Protein AF-A0A6C0JKB5-F1 (afdb_monomer)

pLDDT: mean 79.37, std 9.81, range [53.88, 94.62]

Solvent-accessible surface area (backbone atoms only — not comparable to full-atom values): 4662 Å² total; per-residue (Å²): 113,74,72,58,56,52,52,54,52,52,63,73,69,53,74,76,82,81,84,58,77,97,50,74,96,71,90,49,65,70,63,49,51,52,50,53,52,52,57,62,63,65,67,60,69,71,67,58,60,64,53,50,52,54,52,52,51,55,52,52,52,52,50,53,54,53,53,56,54,62,66,72,78,113

Radius of gyration: 30.56 Å; Cα contacts (8 Å, |Δi|>4): 4; chains: 1; bounding box: 65×13×85 Å

Mean predicted aligned error: 15.52 Å

Foldseek 3Di:
DVVVVVVVVCVVPDDDDDDPDVDDDDPDPVVVVVVVVVVVVVPPPPPVVVVVVVVVVVVVVVVVVVVVVVVVVD

Structure (mmCIF, N/CA/C/O backbone):
data_AF-A0A6C0JKB5-F1
#
_entry.id   AF-A0A6C0JKB5-F1
#
loop_
_atom_site.group_PDB
_atom_site.id
_atom_site.type_symbol
_atom_site.label_atom_id
_atom_site.label_a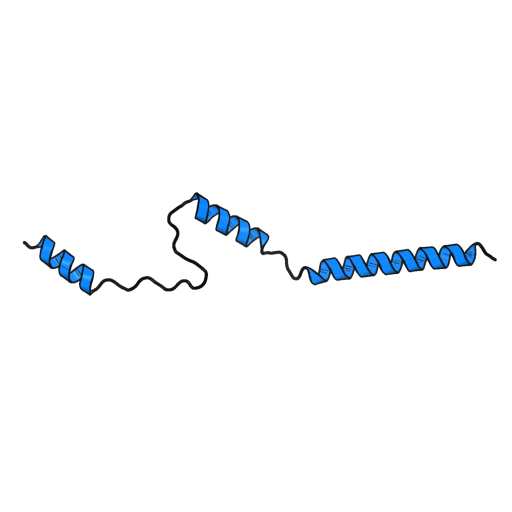lt_id
_atom_site.label_comp_id
_atom_site.label_asym_id
_atom_site.label_entity_id
_atom_site.label_seq_id
_atom_site.pdbx_PDB_ins_code
_atom_site.Cartn_x
_atom_site.Cartn_y
_atom_site.Cartn_z
_atom_site.occupancy
_atom_site.B_iso_or_equiv
_atom_site.auth_seq_id
_atom_site.auth_comp_id
_atom_site.auth_asym_id
_atom_site.auth_atom_id
_atom_site.pdbx_PDB_model_num
ATOM 1 N N . MET A 1 1 ? -27.374 -3.708 35.064 1.00 57.03 1 MET A N 1
ATOM 2 C CA . MET A 1 1 ? -26.011 -3.632 35.647 1.00 57.03 1 MET A CA 1
ATOM 3 C C . MET A 1 1 ? -25.014 -4.642 35.064 1.00 57.03 1 MET A C 1
ATOM 5 O O . MET A 1 1 ? -23.901 -4.225 34.775 1.00 57.03 1 MET A O 1
ATOM 9 N N . LYS A 1 2 ? -25.383 -5.912 34.805 1.00 57.66 2 LYS A N 1
ATOM 10 C CA . LYS A 1 2 ? -24.466 -6.933 34.238 1.00 57.66 2 LYS A CA 1
ATOM 11 C C . LYS A 1 2 ? -23.728 -6.495 32.950 1.00 57.66 2 LYS A C 1
ATOM 13 O O . LYS A 1 2 ? -22.523 -6.684 32.851 1.00 57.66 2 LYS A O 1
ATOM 18 N N . ASN A 1 3 ? -24.403 -5.813 32.017 1.00 67.94 3 ASN A N 1
ATOM 19 C CA . ASN A 1 3 ? -23.799 -5.395 30.737 1.00 67.94 3 ASN A CA 1
ATOM 20 C C . ASN A 1 3 ? -22.743 -4.282 30.843 1.00 67.94 3 ASN A C 1
ATOM 22 O O . ASN A 1 3 ? -21.887 -4.179 29.969 1.00 67.94 3 ASN A O 1
ATOM 26 N N . TYR A 1 4 ? -22.802 -3.437 31.876 1.00 78.56 4 TYR A N 1
ATOM 27 C CA . TYR A 1 4 ? -21.850 -2.329 32.027 1.00 78.56 4 TYR A CA 1
ATOM 28 C C . TYR A 1 4 ? -20.519 -2.825 32.595 1.00 78.56 4 TYR A C 1
ATOM 30 O O . TYR A 1 4 ? -19.456 -2.434 32.123 1.00 78.56 4 TYR A O 1
ATOM 38 N N . PHE A 1 5 ? -20.591 -3.761 33.546 1.00 80.06 5 PHE A N 1
ATOM 39 C CA . PHE A 1 5 ? -19.422 -4.404 34.136 1.00 80.06 5 PHE A CA 1
ATOM 40 C C . PHE A 1 5 ? -1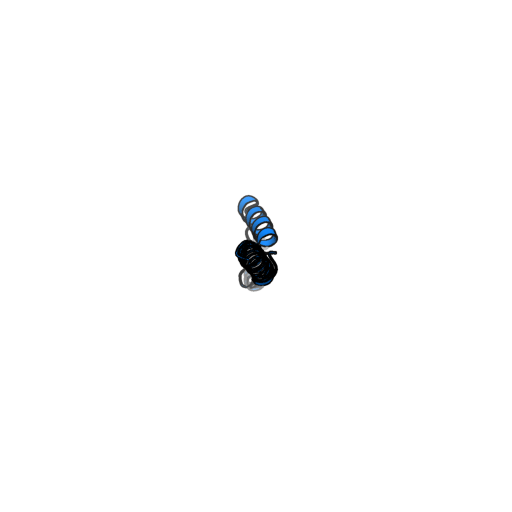8.651 -5.235 33.101 1.00 80.06 5 PHE A C 1
ATOM 42 O O . PHE A 1 5 ? -17.435 -5.126 33.003 1.00 80.06 5 PHE A O 1
ATOM 49 N N . ILE A 1 6 ? -19.363 -5.979 32.245 1.00 80.50 6 ILE A N 1
ATOM 50 C CA . ILE A 1 6 ? -18.752 -6.739 31.144 1.00 80.50 6 ILE A CA 1
ATOM 51 C C . ILE A 1 6 ? -18.043 -5.808 30.146 1.00 80.50 6 ILE A C 1
ATOM 53 O O . ILE A 1 6 ? -16.926 -6.096 29.731 1.00 80.50 6 ILE A O 1
ATOM 57 N N . LYS A 1 7 ? -18.636 -4.657 29.790 1.00 80.56 7 LYS A N 1
ATOM 58 C CA . LYS A 1 7 ? -17.969 -3.661 28.928 1.00 80.56 7 LYS A CA 1
ATOM 59 C C . LYS A 1 7 ? -16.702 -3.085 29.565 1.00 80.56 7 LYS A C 1
ATOM 61 O O . LYS A 1 7 ? -15.720 -2.873 28.861 1.00 80.56 7 LYS A O 1
ATOM 66 N N . LEU A 1 8 ? -16.726 -2.846 30.875 1.00 82.06 8 LEU A N 1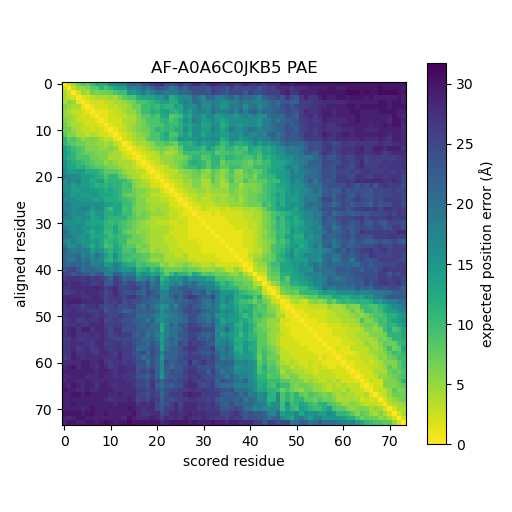
ATOM 67 C CA . LEU A 1 8 ? -15.576 -2.341 31.622 1.00 82.06 8 LEU A CA 1
ATOM 68 C C . LEU A 1 8 ? -14.417 -3.348 31.596 1.00 82.06 8 LEU A C 1
ATOM 70 O O . LEU A 1 8 ? -13.299 -2.986 31.243 1.00 82.06 8 LEU A O 1
ATOM 74 N N . VAL A 1 9 ? -14.704 -4.620 31.886 1.00 84.19 9 VAL A N 1
ATOM 75 C CA . VAL A 1 9 ? -13.716 -5.710 31.852 1.00 84.19 9 VAL A CA 1
ATOM 76 C C . VAL A 1 9 ? -13.178 -5.927 30.434 1.00 84.19 9 VAL A C 1
ATOM 78 O O . VAL A 1 9 ? -11.969 -6.025 30.244 1.00 84.19 9 VAL A O 1
ATOM 81 N N . ASN A 1 10 ? -14.043 -5.906 29.417 1.00 81.31 10 ASN A N 1
ATOM 82 C CA . ASN A 1 10 ? -13.628 -6.065 28.020 1.00 81.31 10 ASN A CA 1
ATOM 83 C C . ASN A 1 10 ? -12.722 -4.926 27.528 1.00 81.31 10 ASN A C 1
ATOM 85 O O . ASN A 1 10 ? -11.849 -5.165 26.701 1.00 81.31 10 ASN A O 1
ATOM 89 N N . ASN A 1 11 ? -12.901 -3.701 28.030 1.00 79.38 11 ASN A N 1
ATOM 90 C CA . ASN A 1 11 ? -12.007 -2.589 27.706 1.00 79.38 11 ASN A CA 1
ATOM 91 C C . ASN A 1 11 ? -10.644 -2.699 28.408 1.00 79.38 11 ASN A C 1
ATOM 93 O O . ASN A 1 11 ? -9.664 -2.200 27.865 1.00 79.38 11 ASN A O 1
ATOM 97 N N . LEU A 1 12 ? -10.568 -3.358 29.570 1.00 83.94 12 LEU A N 1
ATOM 98 C CA . LEU A 1 12 ? -9.316 -3.584 30.304 1.00 83.94 12 LEU A CA 1
ATOM 99 C C . LEU A 1 12 ? -8.467 -4.717 29.706 1.00 83.94 12 LEU A C 1
ATOM 101 O O . LEU A 1 12 ? -7.247 -4.679 29.815 1.00 83.94 12 LEU A O 1
ATOM 105 N N . ILE A 1 13 ? -9.101 -5.705 29.064 1.00 88.44 13 ILE A N 1
ATOM 106 C CA . ILE A 1 13 ? -8.434 -6.864 28.434 1.00 88.44 13 ILE A CA 1
ATOM 107 C C . ILE A 1 13 ? -8.191 -6.628 26.929 1.00 88.44 13 ILE A C 1
ATOM 109 O O . ILE A 1 13 ? -7.637 -7.475 26.231 1.00 88.44 13 ILE A O 1
ATOM 113 N N . LYS A 1 14 ? -8.600 -5.474 26.390 1.00 83.94 14 LYS A N 1
ATOM 114 C CA . LYS A 1 14 ? -8.492 -5.204 24.957 1.00 83.94 14 LYS A CA 1
ATOM 115 C C . LYS A 1 14 ? -7.024 -5.143 24.537 1.00 83.94 14 LYS A C 1
ATOM 117 O O . LYS A 1 14 ? -6.276 -4.288 25.005 1.00 83.94 14 LYS A O 1
ATOM 122 N N . GLU A 1 15 ? -6.635 -6.033 23.629 1.00 82.81 15 GLU A N 1
ATOM 123 C CA . GLU A 1 15 ? -5.281 -6.040 23.087 1.00 82.81 15 GLU A CA 1
ATOM 124 C C . GLU A 1 15 ? -4.969 -4.710 22.381 1.00 82.81 15 GLU A C 1
ATOM 126 O O . GLU A 1 15 ? -5.840 -4.146 21.698 1.00 82.81 15 GLU A O 1
ATOM 131 N N . PRO A 1 16 ? -3.734 -4.196 22.521 1.00 81.31 16 PRO A N 1
ATOM 132 C CA . PRO A 1 16 ? -3.307 -3.025 21.777 1.00 81.31 16 PRO A CA 1
ATOM 133 C C . PRO A 1 16 ? -3.355 -3.309 20.267 1.00 81.31 16 PRO A C 1
ATOM 135 O O . PRO A 1 16 ? -3.187 -4.455 19.836 1.00 81.31 16 PRO A O 1
ATOM 138 N N . PRO A 1 17 ? -3.580 -2.280 19.432 1.00 81.31 17 PRO A N 1
ATOM 139 C CA . PRO A 1 17 ? -3.601 -2.463 17.988 1.00 81.31 17 PRO A CA 1
ATOM 140 C C . PRO A 1 17 ? -2.266 -3.045 17.508 1.00 81.31 17 PRO A C 1
ATOM 142 O O . PRO A 1 17 ? -1.194 -2.569 17.885 1.00 81.31 17 PRO A O 1
ATOM 145 N N . LYS A 1 18 ? -2.336 -4.077 16.660 1.00 82.94 18 LYS A N 1
ATOM 146 C CA . LYS A 1 18 ? -1.147 -4.717 16.088 1.00 82.94 18 LYS A CA 1
ATOM 147 C C . LYS A 1 18 ? -0.360 -3.700 15.259 1.00 82.94 18 LYS A C 1
ATOM 149 O O . LYS A 1 18 ? -0.919 -3.044 14.381 1.00 82.94 18 LYS A O 1
ATOM 154 N N . LEU A 1 19 ? 0.939 -3.592 15.523 1.00 84.25 19 LEU A N 1
ATOM 155 C CA . LEU A 1 19 ? 1.850 -2.758 14.744 1.00 84.25 19 LEU A CA 1
ATOM 156 C C . LEU A 1 19 ? 2.114 -3.440 13.394 1.00 84.25 19 LEU A C 1
ATOM 158 O O . LEU A 1 19 ? 2.724 -4.504 13.352 1.00 84.25 19 LEU A O 1
ATOM 162 N N . LEU A 1 20 ? 1.653 -2.840 12.293 1.00 85.00 20 LEU A N 1
ATOM 163 C CA . LEU A 1 20 ? 1.805 -3.389 10.933 1.00 85.00 20 LEU A CA 1
ATOM 164 C C . LEU A 1 20 ? 2.938 -2.716 10.125 1.00 85.00 20 LEU A C 1
ATOM 166 O O . LEU A 1 20 ? 3.041 -2.884 8.909 1.00 85.00 20 LEU A O 1
ATOM 170 N N . GLY A 1 21 ? 3.815 -1.951 10.781 1.00 85.00 21 GLY A N 1
ATOM 171 C CA . GLY A 1 21 ? 4.928 -1.259 10.123 1.00 85.00 21 GLY A CA 1
ATOM 172 C C . GLY A 1 21 ? 4.455 -0.170 9.152 1.00 85.00 21 GLY A C 1
ATOM 173 O O . GLY A 1 21 ? 3.680 0.702 9.533 1.00 85.00 21 GLY A O 1
ATOM 174 N N . ARG A 1 22 ? 4.926 -0.204 7.892 1.00 78.12 22 ARG A N 1
ATOM 175 C CA . ARG A 1 22 ? 4.474 0.722 6.823 1.00 78.12 22 ARG A CA 1
ATOM 176 C C . ARG A 1 22 ? 3.003 0.533 6.453 1.00 78.12 22 ARG A C 1
ATOM 178 O O . ARG A 1 22 ? 2.404 1.412 5.836 1.00 78.12 22 ARG A O 1
ATOM 185 N N . TRP A 1 23 ? 2.430 -0.613 6.803 1.00 79.19 23 TRP A N 1
ATOM 186 C CA . TRP A 1 23 ? 1.030 -0.899 6.564 1.00 79.19 23 TRP A CA 1
ATOM 187 C C . TRP A 1 23 ? 0.188 -0.378 7.724 1.00 79.19 23 TRP A C 1
ATOM 189 O O . TRP A 1 23 ? 0.594 -0.381 8.882 1.00 79.19 23 TRP A O 1
ATOM 199 N N . LYS A 1 24 ? -1.018 0.073 7.396 1.00 83.75 24 LYS A N 1
ATOM 200 C CA . LYS A 1 24 ? -2.068 0.411 8.357 1.00 83.75 24 LYS A CA 1
ATOM 201 C C . LYS A 1 24 ? -3.336 -0.325 7.949 1.00 83.75 24 LYS A C 1
ATOM 203 O O . LYS A 1 24 ? -3.542 -0.556 6.756 1.00 83.75 24 LYS A O 1
ATOM 208 N N . LEU A 1 25 ? -4.167 -0.676 8.927 1.00 82.56 25 LEU A N 1
ATOM 209 C CA . LEU A 1 25 ? -5.501 -1.210 8.665 1.00 82.56 25 LEU A CA 1
ATOM 210 C C . LEU A 1 25 ? -6.378 -0.069 8.144 1.00 82.56 25 LEU A C 1
ATOM 212 O O . LEU A 1 25 ? -6.813 0.783 8.915 1.00 82.56 25 LEU A O 1
ATOM 216 N N . ASP A 1 26 ? -6.602 -0.040 6.834 1.00 84.69 26 ASP A N 1
ATOM 217 C CA . ASP A 1 26 ? -7.610 0.816 6.215 1.00 84.69 26 ASP A CA 1
ATOM 218 C C . ASP A 1 26 ? -8.880 -0.009 5.983 1.00 84.69 26 ASP A C 1
ATOM 220 O O . ASP A 1 26 ? -8.810 -1.133 5.501 1.00 84.69 26 ASP A O 1
ATOM 224 N N . SER A 1 27 ? -10.045 0.543 6.324 1.00 87.31 27 SER A N 1
ATOM 225 C CA . SER A 1 27 ? -11.356 -0.074 6.062 1.00 87.31 27 SER A CA 1
ATOM 226 C C . SER A 1 27 ? -12.010 0.425 4.769 1.00 87.31 27 SER A C 1
ATOM 228 O O . SER A 1 27 ? -13.067 -0.063 4.378 1.00 87.31 27 SER A O 1
ATOM 230 N N . CYS A 1 28 ? -11.407 1.416 4.107 1.00 92.25 28 CYS A N 1
ATOM 231 C CA . CYS A 1 28 ? -11.917 1.983 2.866 1.00 92.25 28 CYS A CA 1
ATOM 232 C C . CYS A 1 28 ? -11.453 1.153 1.665 1.00 92.25 28 CYS A C 1
ATOM 234 O O . CYS A 1 28 ? -10.258 1.112 1.367 1.00 92.25 28 CYS A O 1
ATOM 236 N N . ASN A 1 29 ? -12.406 0.564 0.936 1.00 93.19 29 ASN A N 1
ATOM 237 C CA . ASN A 1 29 ? -12.122 -0.269 -0.238 1.00 93.19 29 ASN A CA 1
ATOM 238 C C . ASN A 1 29 ? -11.319 0.465 -1.318 1.00 93.19 29 ASN A C 1
ATOM 240 O O . ASN A 1 29 ? -10.436 -0.131 -1.921 1.00 93.19 29 ASN A O 1
ATOM 244 N N . VAL A 1 30 ? -11.573 1.760 -1.535 1.00 94.62 30 VAL A N 1
ATOM 245 C CA . VAL A 1 30 ? -10.843 2.550 -2.543 1.00 94.62 30 VAL A CA 1
ATOM 246 C C . VAL A 1 30 ? -9.352 2.627 -2.203 1.00 94.62 30 VAL A C 1
ATOM 248 O O . VAL A 1 30 ? -8.500 2.399 -3.054 1.00 94.62 30 VAL A O 1
ATOM 251 N N . VAL A 1 31 ? -9.030 2.907 -0.937 1.00 90.38 31 VAL A N 1
ATOM 252 C CA . VAL A 1 31 ? -7.640 3.020 -0.471 1.00 90.38 31 VAL A CA 1
ATOM 253 C C . VAL A 1 31 ? -6.945 1.659 -0.480 1.00 90.38 31 VAL A C 1
ATOM 255 O O . VAL A 1 31 ? -5.770 1.577 -0.829 1.00 90.38 31 VAL A O 1
ATOM 258 N N . LEU A 1 32 ? -7.664 0.597 -0.104 1.00 91.00 32 LEU A N 1
ATOM 259 C CA . LEU A 1 32 ? -7.147 -0.770 -0.127 1.00 91.00 32 LEU A CA 1
ATOM 260 C C . LEU A 1 32 ? -6.806 -1.221 -1.548 1.00 91.00 32 LEU A C 1
ATOM 262 O O . LEU A 1 32 ? -5.686 -1.670 -1.772 1.00 91.00 32 LEU A O 1
ATOM 266 N N . ASN A 1 33 ? -7.728 -1.050 -2.496 1.00 91.81 33 ASN A N 1
ATOM 267 C CA . ASN A 1 33 ? -7.518 -1.454 -3.885 1.00 91.81 33 ASN A CA 1
ATOM 268 C C . ASN A 1 33 ? -6.339 -0.698 -4.504 1.00 91.81 33 ASN A C 1
ATOM 270 O O . ASN A 1 33 ? -5.414 -1.327 -5.002 1.00 91.81 33 ASN A O 1
ATOM 274 N N . ASN A 1 34 ? -6.280 0.626 -4.322 1.00 90.69 34 ASN A N 1
ATOM 275 C CA . ASN A 1 34 ? -5.154 1.418 -4.818 1.00 90.69 34 ASN A CA 1
ATOM 276 C C . ASN A 1 34 ? -3.805 0.956 -4.243 1.00 90.69 34 ASN A C 1
ATOM 278 O O . ASN A 1 34 ? -2.802 0.961 -4.946 1.00 90.69 34 ASN A O 1
ATOM 282 N N . LYS A 1 35 ? -3.745 0.557 -2.964 1.00 87.81 35 LYS A N 1
ATOM 283 C CA . LYS A 1 35 ? -2.509 0.012 -2.376 1.00 87.81 35 LYS A CA 1
ATOM 284 C C . LYS A 1 35 ? -2.106 -1.318 -2.999 1.00 87.81 35 LYS A C 1
ATOM 286 O O . LYS A 1 35 ? -0.912 -1.548 -3.172 1.00 87.81 35 LYS A O 1
ATOM 291 N N . VAL A 1 36 ? -3.074 -2.188 -3.284 1.00 86.19 36 VAL A N 1
ATOM 292 C CA . VAL A 1 36 ? -2.831 -3.467 -3.964 1.00 86.19 36 VAL A CA 1
ATOM 293 C C . VAL A 1 36 ? -2.274 -3.205 -5.360 1.00 86.19 36 VAL A C 1
ATOM 295 O O . VAL A 1 36 ? -1.225 -3.747 -5.694 1.00 86.19 36 VAL A O 1
ATOM 298 N N . ASP A 1 37 ? -2.901 -2.306 -6.116 1.00 88.75 37 ASP A N 1
ATOM 299 C CA . ASP A 1 37 ? -2.473 -1.953 -7.471 1.00 88.75 37 ASP A CA 1
ATOM 300 C C . ASP A 1 37 ? -1.059 -1.356 -7.479 1.00 88.75 37 ASP A C 1
ATOM 302 O O . ASP A 1 37 ? -0.182 -1.859 -8.176 1.00 88.75 37 ASP A O 1
ATOM 306 N N . LEU A 1 38 ? -0.780 -0.378 -6.609 1.00 84.12 38 LEU A N 1
ATOM 307 C CA . LEU A 1 38 ? 0.556 0.218 -6.479 1.00 84.12 38 LEU A CA 1
ATOM 308 C C . LEU A 1 38 ? 1.620 -0.795 -6.038 1.00 84.12 38 LEU A C 1
ATOM 310 O O . LEU A 1 38 ? 2.764 -0.713 -6.471 1.00 84.12 38 LEU A O 1
ATOM 314 N N . SER A 1 39 ? 1.261 -1.764 -5.194 1.00 81.44 39 SER A N 1
ATOM 315 C CA . SER A 1 39 ? 2.188 -2.834 -4.801 1.00 81.44 39 SER A CA 1
ATOM 316 C C . SER A 1 39 ? 2.489 -3.774 -5.971 1.00 81.44 39 SER A C 1
ATOM 318 O O . SER A 1 39 ? 3.594 -4.300 -6.060 1.00 81.44 39 SER A O 1
ATOM 320 N N . ASN A 1 40 ? 1.532 -3.977 -6.880 1.00 77.88 40 ASN A N 1
ATOM 321 C CA . ASN A 1 40 ? 1.740 -4.747 -8.107 1.00 77.88 40 ASN A CA 1
ATOM 322 C C . ASN A 1 40 ? 2.603 -3.979 -9.120 1.00 77.88 40 ASN A C 1
ATOM 324 O O . ASN A 1 40 ? 3.394 -4.5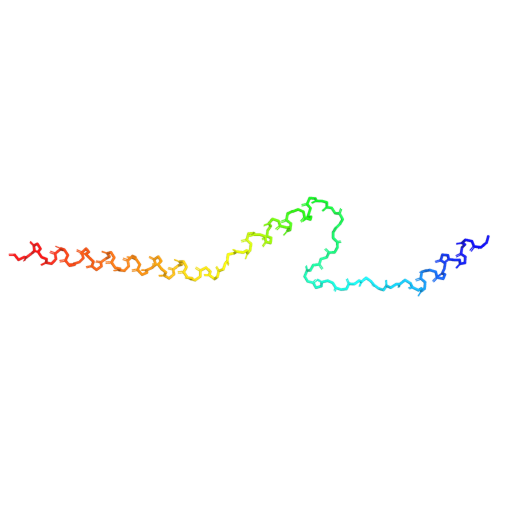92 -9.829 1.00 77.88 40 ASN A O 1
ATOM 328 N N . GLU A 1 41 ? 2.506 -2.651 -9.158 1.00 71.25 41 GLU A N 1
ATOM 329 C CA . GLU A 1 41 ? 3.359 -1.794 -9.994 1.00 71.25 41 GLU A CA 1
ATOM 330 C C . GLU A 1 41 ? 4.795 -1.669 -9.457 1.00 71.25 41 GLU A C 1
ATOM 332 O O . GLU A 1 41 ? 5.738 -1.549 -10.239 1.00 71.25 41 GLU A O 1
ATOM 337 N N . ASP A 1 42 ? 4.986 -1.780 -8.138 1.00 67.75 42 ASP A N 1
ATOM 338 C CA . ASP A 1 42 ? 6.307 -1.793 -7.486 1.00 67.75 42 ASP A CA 1
ATOM 339 C C . ASP A 1 42 ? 7.096 -3.094 -7.762 1.00 67.75 42 ASP A C 1
ATOM 341 O O . ASP A 1 42 ? 8.277 -3.208 -7.436 1.00 67.75 42 ASP A O 1
ATOM 345 N N . HIS A 1 43 ? 6.488 -4.070 -8.451 1.00 67.31 43 HIS A N 1
ATOM 346 C CA . HIS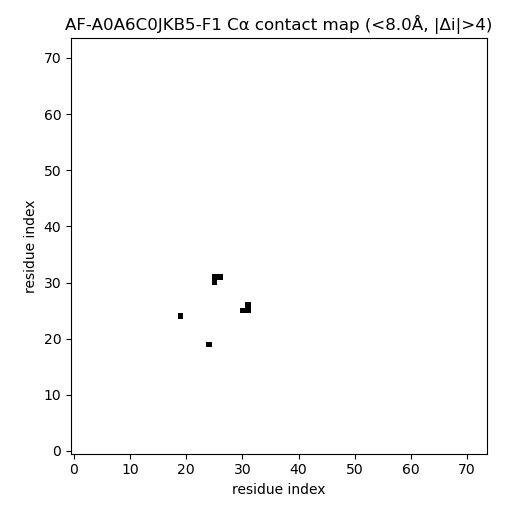 A 1 43 ? 7.179 -5.242 -9.000 1.00 67.31 43 HIS A CA 1
ATOM 347 C C . HIS A 1 43 ? 7.895 -4.926 -10.320 1.00 67.31 43 HIS A C 1
ATOM 349 O O . HIS A 1 43 ? 7.840 -5.686 -11.288 1.00 67.31 43 HIS A O 1
ATOM 355 N N . CYS A 1 44 ? 8.634 -3.823 -10.357 1.00 63.94 44 CYS A N 1
ATOM 356 C CA . CYS A 1 44 ? 9.692 -3.651 -11.335 1.00 63.94 44 CYS A CA 1
ATOM 357 C C . CYS A 1 44 ? 10.989 -4.091 -10.650 1.00 63.94 44 CYS A C 1
ATOM 359 O O . CYS A 1 44 ? 11.571 -3.357 -9.851 1.00 63.94 44 CYS A O 1
ATOM 361 N N . GLY A 1 45 ? 11.431 -5.326 -10.928 1.00 64.38 45 GLY A N 1
ATOM 362 C CA . GLY A 1 45 ? 12.782 -5.780 -10.570 1.00 64.38 45 GLY A CA 1
ATOM 363 C C . GLY A 1 45 ? 13.836 -4.762 -11.034 1.00 64.38 45 GLY A C 1
ATOM 364 O O . GLY A 1 45 ? 13.512 -3.902 -11.852 1.00 64.38 45 GLY A O 1
ATOM 365 N N . PRO A 1 46 ? 15.086 -4.818 -10.529 1.00 63.78 46 PRO A N 1
ATOM 366 C CA . PRO A 1 46 ? 16.039 -3.714 -10.609 1.00 63.78 46 PRO A CA 1
ATOM 367 C C . PRO A 1 46 ? 16.053 -3.093 -12.006 1.00 63.78 46 PRO A C 1
ATOM 369 O O . PRO A 1 46 ? 16.598 -3.652 -12.959 1.00 63.78 46 PRO A O 1
ATOM 372 N N . CYS A 1 47 ? 15.458 -1.903 -12.097 1.00 64.31 47 CYS A N 1
ATOM 373 C CA . CYS A 1 47 ? 15.354 -1.080 -13.299 1.00 64.31 47 CYS A CA 1
ATOM 374 C C . CYS A 1 47 ? 16.730 -0.770 -13.923 1.00 64.31 47 CYS A C 1
ATOM 376 O O . CYS A 1 47 ? 16.826 -0.346 -15.076 1.00 64.31 47 CYS A O 1
ATOM 378 N N . GLY A 1 48 ? 17.804 -1.069 -13.188 1.00 66.75 48 GLY A N 1
ATOM 379 C CA . GLY A 1 48 ? 19.169 -1.144 -13.680 1.00 66.75 48 GLY A CA 1
ATOM 380 C C . GLY A 1 48 ? 19.347 -2.099 -14.862 1.00 66.75 48 GLY A C 1
ATOM 381 O O . GLY A 1 48 ? 19.922 -1.673 -15.851 1.00 66.75 48 GLY A O 1
ATOM 382 N N . GLN A 1 49 ? 18.835 -3.336 -14.836 1.00 73.31 49 GLN A N 1
ATOM 383 C CA . GLN A 1 49 ? 19.148 -4.329 -15.882 1.00 73.31 49 GLN A CA 1
ATOM 384 C C . GLN A 1 49 ? 18.650 -3.884 -17.266 1.00 73.31 49 GLN A C 1
ATOM 386 O O . GLN A 1 49 ? 19.398 -3.926 -18.240 1.00 73.31 49 GLN A O 1
ATOM 391 N N . TYR A 1 50 ? 17.413 -3.386 -17.334 1.00 73.12 50 TYR A N 1
ATOM 392 C CA . TYR A 1 50 ? 16.825 -2.863 -18.569 1.00 73.12 50 TYR A CA 1
ATOM 393 C C . TYR A 1 50 ? 17.572 -1.623 -19.081 1.00 73.12 50 TYR A C 1
ATOM 395 O O . TYR A 1 50 ? 17.857 -1.506 -20.272 1.00 73.12 50 TYR A O 1
ATOM 403 N N . SER A 1 51 ? 17.944 -0.710 -18.177 1.00 76.38 51 SER A N 1
ATOM 404 C CA . SER A 1 51 ? 18.731 0.478 -18.527 1.00 76.38 51 SER A CA 1
ATOM 405 C C . SER A 1 51 ? 20.136 0.113 -19.030 1.00 76.38 51 SER A C 1
ATOM 407 O O . SER A 1 51 ? 20.599 0.670 -20.026 1.00 76.38 51 SER A O 1
ATOM 409 N N . MET A 1 52 ? 20.798 -0.862 -18.397 1.00 82.19 52 MET A N 1
ATOM 410 C CA . MET A 1 52 ? 22.123 -1.344 -18.801 1.00 82.19 52 MET A CA 1
ATOM 411 C C . MET A 1 52 ? 22.079 -2.026 -20.172 1.00 82.19 52 MET A C 1
ATOM 413 O O . MET A 1 52 ? 22.861 -1.657 -21.043 1.00 82.19 52 MET A O 1
ATOM 417 N N . GLN A 1 53 ? 21.117 -2.926 -20.403 1.00 85.06 53 GLN A N 1
ATOM 418 C CA . GLN A 1 53 ? 20.937 -3.598 -21.698 1.00 85.06 53 GLN A CA 1
ATOM 419 C C . GLN A 1 53 ? 20.682 -2.594 -22.828 1.00 85.06 53 GLN A C 1
ATOM 421 O O . GLN A 1 53 ? 21.351 -2.628 -23.860 1.00 85.06 53 GLN A O 1
ATOM 426 N N . LYS A 1 54 ? 19.793 -1.620 -22.605 1.00 85.19 54 LYS A N 1
ATOM 427 C CA . LYS A 1 54 ? 19.500 -0.574 -23.592 1.00 85.19 54 LYS A CA 1
ATOM 428 C C . LYS A 1 54 ? 20.721 0.300 -23.905 1.00 85.19 54 LYS A C 1
ATOM 430 O O . LYS A 1 54 ? 20.931 0.690 -25.053 1.00 85.19 54 LYS A O 1
ATOM 435 N N . ASN A 1 55 ? 21.542 0.608 -22.901 1.00 86.44 55 ASN A N 1
ATOM 436 C CA . ASN A 1 55 ? 22.783 1.358 -23.104 1.00 86.44 55 ASN A CA 1
ATOM 437 C C . ASN A 1 55 ? 23.826 0.549 -23.893 1.00 86.44 55 ASN A C 1
ATOM 439 O O . ASN A 1 55 ? 24.494 1.108 -24.766 1.00 86.44 55 ASN A O 1
ATOM 443 N N . GLU A 1 56 ? 23.952 -0.754 -23.633 1.00 90.12 56 GLU A N 1
ATOM 444 C CA . GLU A 1 56 ? 24.843 -1.649 -24.380 1.00 90.12 56 GLU A CA 1
ATOM 445 C C . GLU A 1 56 ? 24.445 -1.763 -25.859 1.00 90.12 56 GLU A C 1
ATOM 447 O O . GLU A 1 56 ? 25.305 -1.665 -26.741 1.00 90.12 56 GLU A O 1
ATOM 452 N N . GLU A 1 57 ? 23.148 -1.884 -26.149 1.00 89.94 57 GLU A N 1
ATOM 453 C CA . GLU A 1 57 ? 22.607 -1.885 -27.514 1.00 89.94 57 GLU A CA 1
ATOM 454 C C . GLU A 1 57 ? 22.971 -0.595 -28.266 1.00 89.94 57 GLU A C 1
ATOM 456 O O . GLU A 1 57 ? 23.548 -0.647 -29.357 1.00 89.94 57 GLU A O 1
ATOM 461 N N . MET A 1 58 ? 22.760 0.574 -27.646 1.00 87.12 58 MET A N 1
ATOM 462 C CA . MET A 1 58 ? 23.109 1.870 -28.245 1.00 87.12 58 MET A CA 1
ATOM 463 C C . MET A 1 58 ? 24.611 2.022 -28.528 1.00 87.12 58 MET A C 1
ATOM 465 O O . MET A 1 58 ? 25.002 2.635 -29.527 1.00 87.12 58 MET A O 1
ATOM 469 N N . ILE A 1 59 ? 25.474 1.495 -27.654 1.00 90.06 59 ILE A N 1
ATOM 470 C CA . ILE A 1 59 ? 26.931 1.514 -27.850 1.00 90.06 59 ILE A CA 1
ATOM 471 C C . ILE A 1 59 ? 27.320 0.628 -29.037 1.00 90.06 59 ILE A C 1
ATOM 473 O O . ILE A 1 59 ? 28.149 1.028 -29.864 1.00 90.06 59 ILE A O 1
ATOM 477 N N . ASN A 1 60 ? 26.719 -0.555 -29.147 1.00 87.75 60 ASN A N 1
ATOM 478 C CA . ASN A 1 60 ? 26.990 -1.487 -30.235 1.00 87.75 60 ASN A CA 1
ATOM 479 C C . ASN A 1 60 ? 26.526 -0.943 -31.591 1.00 87.75 60 ASN A C 1
ATOM 481 O O . ASN A 1 60 ? 27.258 -1.062 -32.576 1.00 87.75 60 ASN A O 1
ATOM 485 N N . ASP A 1 61 ? 25.383 -0.266 -31.647 1.00 88.31 61 ASP A N 1
ATOM 486 C CA . ASP A 1 61 ? 24.899 0.350 -32.884 1.00 88.31 61 ASP A CA 1
ATOM 487 C C . ASP A 1 61 ? 25.784 1.515 -33.337 1.00 88.31 61 ASP A C 1
ATOM 489 O O . ASP A 1 61 ? 26.137 1.611 -34.516 1.00 88.31 61 ASP A O 1
ATOM 493 N N . LYS A 1 62 ? 26.269 2.343 -32.404 1.00 86.75 62 LYS A N 1
ATOM 494 C CA . LYS A 1 62 ? 27.257 3.391 -32.713 1.00 86.75 62 LYS A CA 1
ATOM 495 C C . LYS A 1 62 ? 28.566 2.816 -33.261 1.00 86.75 62 LYS A C 1
ATOM 497 O O . LYS A 1 62 ? 29.128 3.390 -34.196 1.00 86.75 62 LYS A O 1
ATOM 502 N N . LYS A 1 63 ? 29.036 1.682 -32.726 1.00 83.88 63 LYS A N 1
ATOM 503 C CA . LYS A 1 63 ? 30.227 0.976 -33.233 1.00 83.88 63 LYS A CA 1
ATOM 504 C C . LYS A 1 63 ? 30.019 0.422 -34.644 1.00 83.88 63 LYS A C 1
ATOM 506 O O . LYS A 1 63 ? 30.918 0.536 -35.470 1.00 83.88 63 LYS A O 1
ATOM 511 N 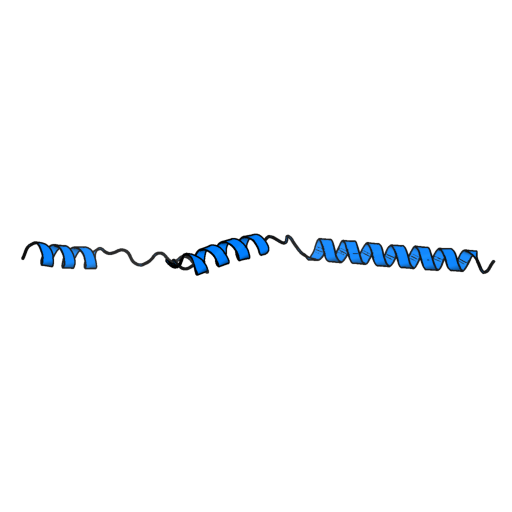N . LYS A 1 64 ? 28.845 -0.136 -34.954 1.00 81.75 64 LYS A N 1
ATOM 512 C CA . LYS A 1 64 ? 28.522 -0.612 -36.314 1.00 81.75 64 LYS A CA 1
ATOM 513 C C . LYS A 1 64 ? 28.502 0.537 -37.322 1.00 81.75 64 LYS A C 1
ATOM 515 O O . LYS A 1 64 ? 29.060 0.415 -38.411 1.00 81.75 64 LYS A O 1
ATOM 520 N N . ILE A 1 65 ? 27.914 1.673 -36.944 1.00 80.19 65 ILE A N 1
ATOM 521 C CA . ILE A 1 65 ? 27.855 2.873 -37.788 1.00 80.19 65 ILE A CA 1
ATOM 522 C C . ILE A 1 65 ? 29.261 3.432 -38.049 1.00 80.19 65 ILE A C 1
ATOM 524 O O . ILE A 1 65 ? 29.560 3.817 -39.180 1.00 80.19 65 ILE A O 1
ATOM 528 N N . SER A 1 66 ? 30.139 3.469 -37.041 1.00 77.88 66 SER A N 1
ATOM 529 C CA . SER A 1 66 ? 31.512 3.956 -37.221 1.00 77.88 66 SER A CA 1
ATOM 530 C C . SER A 1 66 ? 32.363 3.013 -38.076 1.00 77.88 66 SER 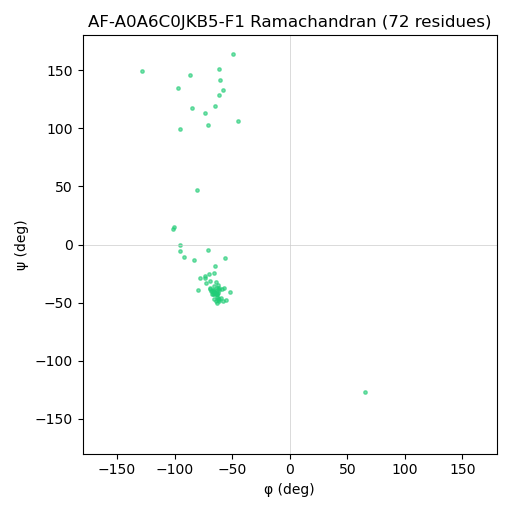A C 1
ATOM 532 O O . SER A 1 66 ? 33.128 3.487 -38.915 1.00 77.88 66 SER A O 1
ATOM 534 N N . PHE A 1 67 ? 32.182 1.696 -37.940 1.00 76.25 67 PHE A N 1
ATOM 535 C CA . PHE A 1 67 ? 32.842 0.704 -38.794 1.00 76.25 67 PHE A CA 1
ATOM 536 C C . PHE A 1 67 ? 32.380 0.781 -40.254 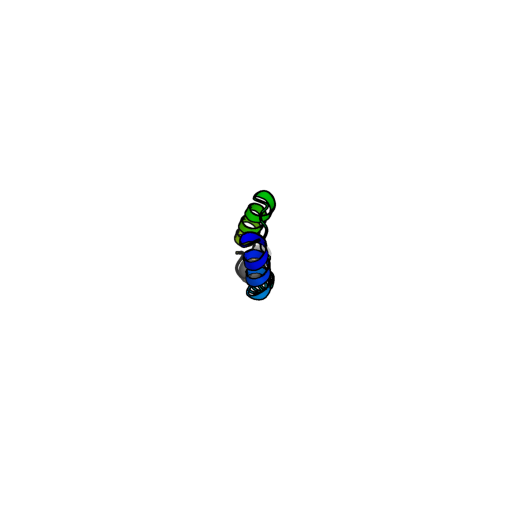1.00 76.25 67 PHE A C 1
ATOM 538 O O . PHE A 1 67 ? 33.207 0.740 -41.162 1.00 76.25 67 PHE A O 1
ATOM 545 N N . SER A 1 68 ? 31.074 0.950 -40.487 1.00 72.44 68 SER A N 1
ATOM 546 C CA . SER A 1 68 ? 30.507 1.068 -41.836 1.00 72.44 68 SER A CA 1
ATOM 547 C C . SER A 1 68 ? 30.967 2.334 -42.565 1.00 72.44 68 SER A C 1
ATOM 549 O O . SER A 1 68 ? 31.200 2.292 -43.769 1.00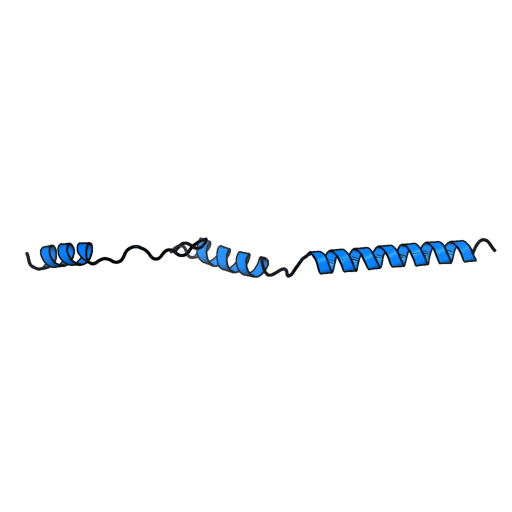 72.44 68 SER A O 1
ATOM 551 N N . LYS A 1 69 ? 31.138 3.453 -41.848 1.00 71.81 69 LYS A N 1
ATOM 552 C CA . LYS A 1 69 ? 31.682 4.693 -42.427 1.00 71.81 69 LYS A CA 1
ATOM 553 C C . LYS A 1 69 ? 33.145 4.524 -42.837 1.00 71.81 69 LYS A C 1
ATOM 555 O O . LYS A 1 69 ? 33.506 4.878 -43.947 1.00 71.81 69 LYS A O 1
ATOM 560 N N . LYS A 1 70 ? 33.946 3.861 -41.999 1.00 68.69 70 LYS A N 1
ATOM 561 C CA . LYS A 1 70 ? 35.378 3.642 -42.249 1.00 68.69 70 LYS A CA 1
ATOM 562 C C . LYS A 1 70 ? 35.675 2.747 -43.463 1.00 68.69 70 LYS A C 1
ATOM 564 O O . LYS A 1 70 ? 36.751 2.854 -44.032 1.00 68.69 70 LYS A O 1
ATOM 569 N N . GLN A 1 71 ? 34.739 1.880 -43.859 1.00 64.12 71 GLN A N 1
ATOM 570 C CA . GLN A 1 71 ? 34.849 1.053 -45.071 1.00 64.12 71 GLN A CA 1
ATOM 571 C C . GLN A 1 71 ? 34.423 1.768 -46.362 1.00 64.12 71 GLN A C 1
ATOM 573 O O . GLN A 1 71 ? 34.687 1.242 -47.433 1.00 64.12 71 GLN A O 1
ATOM 578 N N . LYS A 1 72 ? 33.753 2.925 -46.281 1.00 59.44 72 LYS A N 1
ATOM 579 C CA . LYS A 1 72 ? 33.350 3.717 -47.459 1.00 59.44 72 LYS A CA 1
ATOM 580 C C . LYS A 1 72 ? 34.382 4.774 -47.864 1.00 59.44 72 LYS A C 1
ATOM 582 O O . LYS A 1 72 ? 34.245 5.350 -48.936 1.00 59.44 72 LYS A O 1
ATOM 587 N N . ASP A 1 73 ? 35.378 5.005 -47.011 1.00 57.91 73 ASP A N 1
ATOM 588 C CA . ASP A 1 73 ? 36.442 5.996 -47.200 1.00 57.91 73 ASP A CA 1
ATOM 589 C C . ASP A 1 73 ? 37.766 5.363 -47.709 1.00 57.91 73 ASP A C 1
ATOM 591 O O . ASP A 1 73 ? 38.819 5.997 -47.635 1.00 57.91 73 ASP A O 1
ATOM 595 N N . ILE A 1 74 ? 37.725 4.115 -48.204 1.00 53.88 74 ILE A N 1
ATOM 596 C CA . ILE A 1 74 ? 38.804 3.395 -48.921 1.00 53.88 74 ILE A CA 1
ATOM 597 C C . ILE A 1 74 ? 38.261 3.002 -50.293 1.00 53.88 74 ILE A C 1
ATOM 599 O O . ILE A 1 74 ? 38.994 3.191 -51.287 1.00 53.88 74 ILE A O 1
#

Organism: NCBI:txid1070528

Sequence (74 aa):
MKNYFIKLVNNLIKEPPKLLGRWKLDSCNVVLNNKVDLSNEDHCGPCGQYSMQKNEEMINDKKKISFSKKQKDI

Secondary structure (DSSP, 8-state):
-HHHHHHHHHHHSPPPPP--TT------HHHHHHHHHHHHHT----THHHHHHHHHHHHHHHHHHHHHHHTT--